Protein AF-A0A1G1T7M8-F1 (afdb_monomer)

Sequence (59 aa):
MELSCAFDQIELQVPNPQNPTAPAATWKLNGSLRIRTRGDQPAAPATPQLPASAAQPGA

Mean predicted aligned error: 14.83 Å

Structure (mmCIF, N/CA/C/O backbone):
data_AF-A0A1G1T7M8-F1
#
_entry.id   AF-A0A1G1T7M8-F1
#
loop_
_atom_site.group_PDB
_atom_site.id
_atom_site.type_symbol
_atom_site.label_atom_id
_atom_site.label_alt_id
_atom_site.label_comp_id
_atom_site.label_asym_id
_atom_site.label_entity_id
_atom_site.label_seq_id
_atom_site.pdbx_PDB_ins_code
_atom_site.Cartn_x
_atom_site.Cartn_y
_atom_site.Cartn_z
_atom_site.occupancy
_atom_site.B_iso_or_equiv
_atom_site.auth_seq_id
_atom_site.auth_comp_id
_atom_site.auth_asym_id
_atom_site.auth_atom_id
_atom_site.pdbx_PDB_model_num
ATOM 1 N N . MET A 1 1 ? 15.340 1.789 -18.784 1.00 62.69 1 MET A N 1
ATOM 2 C CA . MET A 1 1 ? 14.322 0.715 -18.870 1.00 62.69 1 MET A CA 1
ATOM 3 C C . MET A 1 1 ? 13.132 1.129 -18.012 1.00 62.69 1 MET A C 1
ATOM 5 O O . MET A 1 1 ? 13.335 1.855 -17.045 1.00 62.69 1 MET A O 1
ATOM 9 N N . GLU A 1 2 ? 11.903 0.764 -18.382 1.00 82.38 2 GLU A N 1
ATOM 10 C CA . GLU A 1 2 ? 10.693 1.160 -17.642 1.00 82.38 2 GLU A CA 1
ATOM 11 C C . GLU A 1 2 ? 9.913 -0.078 -17.190 1.00 82.38 2 GLU A C 1
ATOM 13 O O . GLU A 1 2 ? 9.639 -0.962 -17.996 1.00 82.38 2 GLU A O 1
ATOM 18 N N . LEU A 1 3 ? 9.576 -0.127 -15.901 1.00 86.88 3 LEU A N 1
ATOM 19 C CA . LEU A 1 3 ? 8.681 -1.108 -15.296 1.00 86.88 3 LEU A CA 1
ATOM 20 C C . LEU A 1 3 ? 7.389 -0.388 -14.913 1.00 86.88 3 LEU A C 1
ATOM 22 O O . LEU A 1 3 ? 7.426 0.579 -14.157 1.00 86.88 3 LEU A O 1
ATOM 26 N N . SER A 1 4 ? 6.255 -0.864 -15.417 1.00 87.69 4 SER A N 1
ATOM 27 C CA . SER A 1 4 ? 4.929 -0.377 -15.033 1.00 87.69 4 SER A CA 1
ATOM 28 C C . SER A 1 4 ? 4.099 -1.543 -14.503 1.00 87.69 4 SER A C 1
ATOM 30 O O . SER A 1 4 ? 4.027 -2.582 -15.151 1.00 87.69 4 SER A O 1
ATOM 32 N N . CYS A 1 5 ? 3.489 -1.377 -13.333 1.00 86.75 5 CYS A N 1
ATOM 33 C CA . CYS A 1 5 ? 2.649 -2.374 -12.675 1.00 86.75 5 CYS A CA 1
ATOM 34 C C . CYS A 1 5 ? 1.378 -1.693 -12.161 1.00 86.75 5 CYS A C 1
ATOM 36 O O . CYS A 1 5 ? 1.474 -0.668 -11.497 1.00 86.75 5 CYS A O 1
ATOM 38 N N . ALA A 1 6 ? 0.202 -2.232 -12.467 1.00 93.50 6 ALA A N 1
ATOM 39 C CA . ALA A 1 6 ? -1.063 -1.793 -11.883 1.00 93.50 6 ALA A CA 1
ATOM 40 C C . ALA A 1 6 ? -1.537 -2.828 -10.860 1.00 93.50 6 ALA A C 1
ATOM 42 O O . ALA A 1 6 ? -1.276 -4.020 -11.017 1.00 93.50 6 ALA A O 1
ATOM 43 N N . PHE A 1 7 ? -2.207 -2.371 -9.812 1.00 92.88 7 PHE A N 1
ATOM 44 C CA . PHE A 1 7 ? -2.729 -3.210 -8.746 1.00 92.88 7 PHE A CA 1
ATOM 45 C C . PHE A 1 7 ? -4.106 -2.708 -8.315 1.00 92.88 7 PHE A C 1
ATOM 47 O O . PHE A 1 7 ? -4.299 -1.515 -8.081 1.00 92.88 7 PHE A O 1
ATOM 54 N N . ASP A 1 8 ? -5.050 -3.634 -8.176 1.00 89.62 8 ASP A N 1
ATOM 55 C CA . ASP A 1 8 ? -6.408 -3.309 -7.734 1.00 89.62 8 ASP A CA 1
ATOM 56 C C . ASP A 1 8 ? -6.528 -3.273 -6.212 1.00 89.62 8 ASP A C 1
ATOM 58 O O . ASP A 1 8 ? -7.343 -2.521 -5.690 1.00 89.62 8 ASP A O 1
ATOM 62 N N . GLN A 1 9 ? -5.719 -4.065 -5.497 1.00 89.06 9 GLN A N 1
ATOM 63 C CA . GLN A 1 9 ? -5.758 -4.133 -4.039 1.00 89.06 9 GLN A CA 1
ATOM 64 C C . GLN A 1 9 ? -4.399 -4.558 -3.468 1.00 89.06 9 GLN A C 1
ATOM 66 O O . GLN A 1 9 ? -3.968 -5.700 -3.619 1.00 89.06 9 GLN A O 1
ATOM 71 N N . ILE A 1 10 ? -3.743 -3.633 -2.774 1.00 93.81 10 ILE A N 1
ATOM 72 C CA . ILE A 1 10 ? -2.601 -3.880 -1.891 1.00 93.81 10 ILE A CA 1
ATOM 73 C C . ILE A 1 10 ? -3.043 -3.590 -0.462 1.00 93.81 10 ILE A C 1
ATOM 75 O O . ILE A 1 10 ? -3.632 -2.545 -0.193 1.00 93.81 10 ILE A O 1
ATOM 79 N N . GLU A 1 11 ? -2.727 -4.494 0.459 1.00 94.88 11 GLU A N 1
ATOM 80 C CA . GLU A 1 11 ? -2.950 -4.291 1.888 1.00 94.88 11 GLU A CA 1
ATOM 81 C C . GLU A 1 11 ? -1.626 -3.951 2.572 1.00 94.88 11 GLU A C 1
ATOM 83 O O . GLU A 1 11 ? -0.672 -4.727 2.531 1.00 94.88 11 GLU A O 1
ATOM 88 N N . LEU A 1 12 ? -1.563 -2.771 3.187 1.00 93.00 12 LEU A N 1
ATOM 89 C CA . LEU A 1 12 ? -0.391 -2.284 3.904 1.00 93.00 12 LEU A CA 1
ATOM 90 C C . LEU A 1 12 ? -0.701 -2.178 5.396 1.00 93.00 12 LEU A C 1
ATOM 92 O O . LEU A 1 12 ? -1.623 -1.470 5.799 1.00 93.00 12 LEU A O 1
ATOM 96 N N . GLN A 1 13 ? 0.105 -2.852 6.214 1.00 96.69 13 GLN A N 1
ATOM 97 C CA . GLN A 1 13 ? 0.110 -2.657 7.661 1.00 96.69 13 GLN A CA 1
ATOM 98 C C . GLN A 1 13 ? 0.931 -1.406 7.985 1.00 96.69 13 GLN A C 1
ATOM 100 O O . GLN A 1 13 ? 2.135 -1.364 7.729 1.00 96.69 13 GLN A O 1
ATOM 105 N N . VAL A 1 14 ? 0.282 -0.385 8.541 1.00 95.25 14 VAL A N 1
ATOM 106 C CA . VAL A 1 14 ? 0.912 0.875 8.939 1.00 95.25 14 VAL A CA 1
ATOM 107 C C . VAL A 1 14 ? 1.053 0.908 10.462 1.00 95.25 14 VAL A C 1
ATOM 109 O O . VAL A 1 14 ? 0.047 1.024 11.169 1.00 95.25 14 VAL A O 1
ATOM 112 N N . PRO A 1 15 ? 2.282 0.785 10.994 1.00 94.12 15 PRO A N 1
ATOM 113 C CA . PRO A 1 15 ? 2.521 0.846 12.428 1.00 94.12 15 PRO A CA 1
ATOM 114 C C . PRO A 1 15 ? 2.301 2.264 12.963 1.00 94.12 15 PRO A C 1
ATOM 116 O O . PRO A 1 15 ? 2.528 3.252 12.263 1.00 94.12 15 PRO A O 1
ATOM 119 N N . ASN A 1 16 ? 1.887 2.367 14.226 1.00 93.75 16 ASN A N 1
ATOM 120 C CA . ASN A 1 16 ? 1.735 3.649 14.900 1.00 93.75 16 ASN A CA 1
ATOM 121 C C . ASN A 1 16 ? 3.049 4.037 15.610 1.00 93.75 16 ASN A C 1
ATOM 123 O O . ASN A 1 16 ? 3.385 3.429 16.628 1.00 93.75 16 ASN A O 1
ATOM 127 N N . PRO A 1 17 ? 3.780 5.063 15.139 1.00 91.31 17 PRO A N 1
ATOM 128 C CA . PRO A 1 17 ? 5.037 5.467 15.765 1.00 91.31 17 PRO A CA 1
ATOM 129 C C . PRO A 1 17 ? 4.847 6.129 17.139 1.00 91.31 17 PRO A C 1
ATOM 131 O O . PRO A 1 17 ? 5.775 6.135 17.940 1.00 91.31 17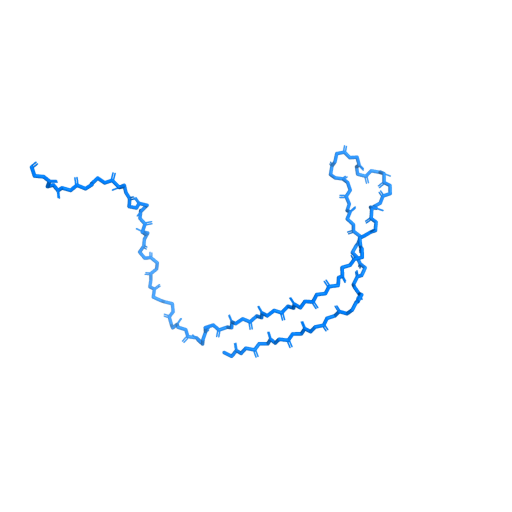 PRO A O 1
ATOM 134 N N . GLN A 1 18 ? 3.664 6.681 17.430 1.00 94.44 18 GLN A N 1
ATOM 135 C CA . GLN A 1 18 ? 3.356 7.317 18.717 1.00 94.44 18 GLN A CA 1
ATOM 136 C C . GLN A 1 18 ? 2.979 6.295 19.794 1.00 94.4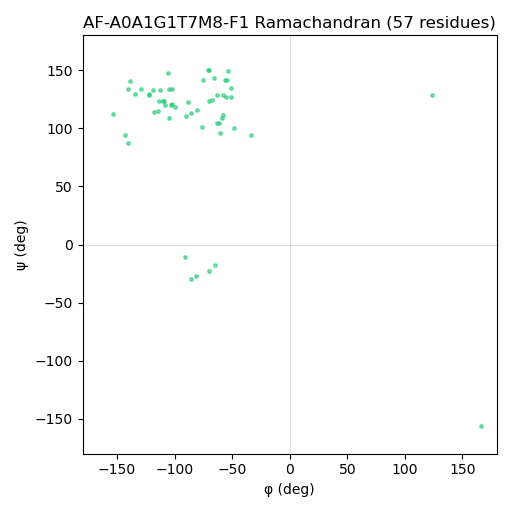4 18 GLN A C 1
ATOM 138 O O . GLN A 1 18 ? 3.163 6.554 20.980 1.00 94.44 18 GLN A O 1
ATOM 143 N N . ASN A 1 19 ? 2.450 5.139 19.390 1.00 92.56 19 ASN A N 1
ATOM 144 C CA . ASN A 1 19 ? 2.119 4.048 20.296 1.00 92.56 19 ASN A CA 1
ATOM 145 C C . ASN A 1 19 ? 2.485 2.692 19.665 1.00 92.56 19 ASN A C 1
ATOM 147 O O . ASN A 1 19 ? 1.631 2.062 19.037 1.00 92.56 19 ASN A O 1
ATOM 151 N N . PRO A 1 20 ? 3.735 2.229 19.845 1.00 90.81 20 PRO A N 1
ATOM 152 C CA . PRO A 1 20 ? 4.238 1.013 19.206 1.0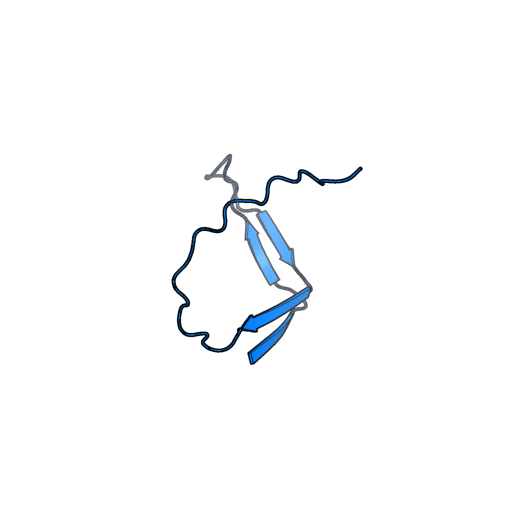0 90.81 20 PRO A CA 1
ATOM 153 C C . PRO A 1 20 ? 3.547 -0.286 19.640 1.00 90.81 20 PRO A C 1
ATOM 155 O O . PRO A 1 20 ? 3.695 -1.299 18.964 1.00 90.81 20 PRO A O 1
ATOM 158 N N . THR A 1 21 ? 2.826 -0.287 20.768 1.00 94.00 21 THR A N 1
ATOM 159 C CA . THR A 1 21 ? 2.083 -1.465 21.248 1.00 94.00 21 THR A CA 1
ATOM 160 C C . THR A 1 21 ? 0.644 -1.502 20.739 1.00 94.00 21 THR A C 1
ATOM 162 O O . THR A 1 21 ? -0.026 -2.526 20.881 1.00 94.00 21 THR A O 1
ATOM 165 N N . ALA A 1 22 ? 0.156 -0.412 20.139 1.00 93.56 22 ALA A N 1
ATOM 166 C CA . ALA A 1 22 ? -1.155 -0.391 19.512 1.00 93.56 22 ALA A CA 1
ATOM 167 C C . ALA A 1 22 ? -1.165 -1.237 18.224 1.00 93.56 22 ALA A C 1
ATOM 169 O O . ALA A 1 22 ? -0.148 -1.324 17.530 1.00 93.56 22 ALA A O 1
ATOM 170 N N . PRO A 1 23 ? -2.318 -1.823 17.856 1.00 92.06 23 PRO A N 1
ATOM 171 C CA . PRO A 1 23 ? -2.467 -2.519 16.584 1.00 92.06 23 PRO A CA 1
ATOM 172 C C . PRO A 1 23 ? -2.130 -1.619 15.388 1.00 92.06 23 PRO A C 1
ATOM 174 O O . PRO A 1 23 ? -2.490 -0.439 15.363 1.00 92.06 23 PRO A O 1
ATOM 177 N N . ALA A 1 24 ? -1.470 -2.192 14.380 1.00 93.62 24 ALA A N 1
ATOM 178 C CA . ALA A 1 24 ? -1.204 -1.505 13.123 1.00 93.62 24 ALA A CA 1
ATOM 179 C C . ALA A 1 24 ? -2.513 -1.219 12.370 1.00 93.62 24 ALA A C 1
ATOM 181 O O . ALA A 1 24 ? -3.450 -2.022 12.371 1.00 93.62 24 ALA A O 1
ATOM 182 N N . ALA A 1 25 ? -2.579 -0.066 11.708 1.00 94.50 25 ALA A N 1
ATOM 183 C CA . ALA A 1 25 ? -3.691 0.253 10.825 1.00 94.50 25 ALA A CA 1
ATOM 184 C C . ALA A 1 25 ? -3.547 -0.530 9.515 1.00 94.50 25 ALA A C 1
ATOM 186 O O . ALA A 1 25 ? -2.448 -0.656 8.983 1.00 94.50 25 ALA A O 1
ATOM 187 N N . THR A 1 26 ? -4.652 -1.024 8.960 1.00 96.12 26 THR A N 1
ATOM 188 C CA . THR A 1 26 ? -4.645 -1.678 7.642 1.00 96.12 26 THR A CA 1
ATOM 189 C C . THR A 1 26 ? -5.116 -0.695 6.581 1.00 96.12 26 THR A C 1
ATOM 191 O O . THR A 1 26 ? -6.249 -0.218 6.638 1.00 96.12 26 THR A O 1
ATOM 194 N N . TRP A 1 27 ? -4.257 -0.385 5.613 1.00 94.31 27 TRP A N 1
ATOM 195 C CA . TRP A 1 27 ? -4.590 0.475 4.478 1.00 94.31 27 TRP A CA 1
ATOM 196 C C . TRP A 1 27 ? -4.769 -0.362 3.220 1.00 94.31 27 TRP A C 1
ATOM 198 O O . TRP A 1 27 ? -3.942 -1.220 2.922 1.00 94.31 27 TRP A O 1
ATOM 208 N N . LYS A 1 28 ? -5.840 -0.089 2.473 1.00 94.56 28 LYS A N 1
ATOM 209 C CA . LYS A 1 28 ? -6.099 -0.693 1.164 1.00 94.56 28 LYS A CA 1
ATOM 210 C C . LYS A 1 28 ? -5.745 0.309 0.078 1.00 94.56 28 LYS A C 1
ATOM 212 O O . LYS A 1 28 ? -6.274 1.419 0.075 1.00 94.56 28 LYS A O 1
ATOM 217 N N . LEU A 1 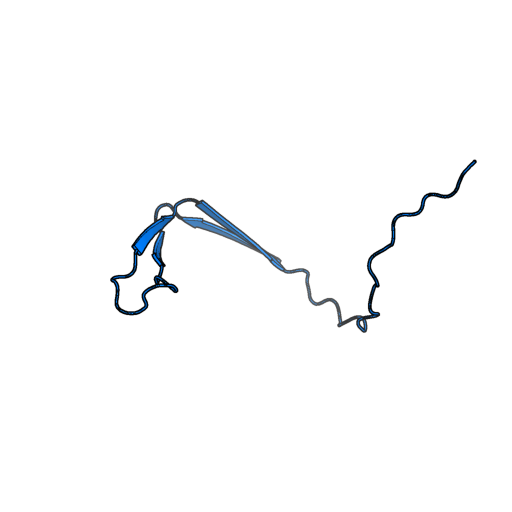29 ? -4.822 -0.071 -0.795 1.00 92.12 29 LEU A N 1
ATOM 218 C CA . LEU A 1 29 ? -4.272 0.781 -1.838 1.00 92.12 29 LEU A CA 1
ATOM 219 C C . LEU A 1 29 ? -4.567 0.179 -3.208 1.00 92.12 29 LEU A C 1
ATOM 221 O O . LEU A 1 29 ? -4.298 -0.996 -3.444 1.00 92.12 29 LEU A O 1
ATOM 225 N N . ASN A 1 30 ? -5.041 1.016 -4.123 1.00 94.94 30 ASN A N 1
ATOM 226 C CA . ASN A 1 30 ? -5.358 0.645 -5.497 1.00 94.94 30 ASN A CA 1
ATOM 227 C C . ASN A 1 30 ? -4.649 1.669 -6.393 1.00 94.94 30 ASN A C 1
ATOM 229 O O . ASN A 1 30 ? -4.703 2.868 -6.099 1.00 94.94 30 ASN A O 1
ATOM 233 N N . GLY A 1 31 ? -3.961 1.251 -7.454 1.00 93.44 31 GLY A N 1
ATOM 234 C CA . GLY A 1 31 ? -3.215 2.199 -8.280 1.00 93.44 31 GLY A CA 1
ATOM 235 C C . GLY A 1 31 ? -2.218 1.583 -9.249 1.00 93.44 31 GLY A C 1
ATOM 236 O O . GLY A 1 31 ? -2.346 0.442 -9.678 1.00 93.44 31 GLY A O 1
ATOM 237 N N . SER A 1 32 ? -1.218 2.377 -9.636 1.00 93.62 32 SER A N 1
ATOM 238 C CA . SER A 1 32 ? -0.144 1.926 -10.518 1.00 93.62 32 SER A CA 1
ATOM 239 C C . SER A 1 32 ? 1.220 2.442 -10.067 1.00 93.62 32 SER A C 1
ATOM 241 O O . SER A 1 32 ? 1.363 3.575 -9.612 1.00 93.62 32 SER A O 1
ATOM 243 N N . LEU A 1 33 ? 2.230 1.587 -10.188 1.00 89.00 33 LEU A N 1
ATOM 244 C CA . LEU A 1 33 ? 3.632 1.841 -9.913 1.00 89.00 33 LEU A CA 1
ATOM 245 C C . LEU A 1 33 ? 4.393 1.901 -11.236 1.00 89.00 33 LEU A C 1
ATOM 247 O O . LEU A 1 33 ? 4.428 0.925 -11.984 1.00 89.00 33 LEU A O 1
ATOM 251 N N . ARG A 1 34 ? 5.030 3.041 -11.511 1.00 91.62 34 ARG A N 1
ATOM 252 C CA . ARG A 1 34 ? 5.900 3.234 -12.678 1.00 91.62 34 ARG A CA 1
ATOM 253 C C . ARG A 1 34 ? 7.316 3.540 -12.213 1.00 91.62 34 ARG A C 1
ATOM 255 O O . ARG A 1 34 ? 7.566 4.587 -11.626 1.00 91.62 34 ARG A O 1
ATOM 262 N N . ILE A 1 35 ? 8.246 2.635 -12.488 1.00 89.94 35 ILE A N 1
ATOM 263 C CA . ILE A 1 35 ? 9.668 2.773 -12.174 1.00 89.94 35 ILE A CA 1
ATOM 264 C C . ILE A 1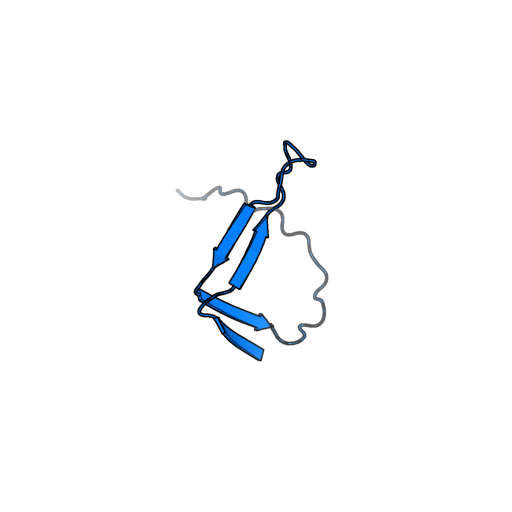 35 ? 10.425 2.978 -13.482 1.00 89.94 35 ILE A C 1
ATOM 266 O O . ILE A 1 35 ? 10.359 2.154 -14.393 1.00 89.94 35 ILE A O 1
ATOM 270 N N . ARG A 1 36 ? 11.177 4.076 -13.571 1.00 87.62 36 ARG A N 1
ATOM 271 C CA . ARG A 1 36 ? 12.041 4.381 -14.717 1.00 87.62 36 ARG A CA 1
ATOM 272 C C . ARG A 1 36 ? 13.487 4.349 -14.255 1.00 87.62 36 ARG A C 1
ATOM 274 O O . ARG A 1 36 ? 13.898 5.192 -13.464 1.00 87.62 36 ARG A O 1
ATOM 281 N N . THR A 1 37 ? 14.264 3.402 -14.764 1.00 79.12 37 THR A N 1
ATOM 282 C CA . THR A 1 37 ? 15.714 3.393 -14.565 1.00 79.12 37 THR A CA 1
ATOM 283 C C . THR A 1 37 ? 16.3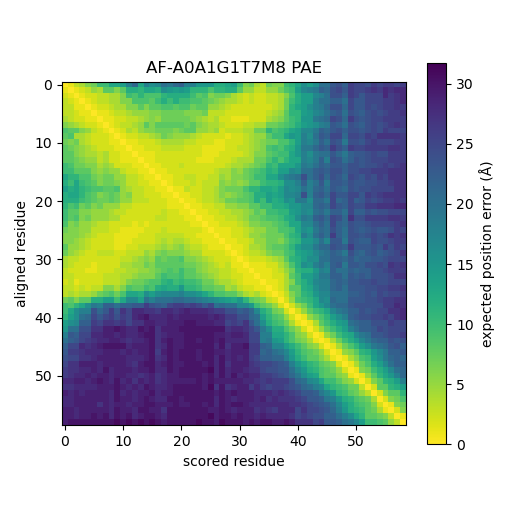68 4.201 -15.681 1.00 79.12 37 THR A C 1
ATOM 285 O O . THR A 1 37 ? 16.176 3.917 -16.873 1.00 79.12 37 THR A O 1
ATOM 288 N N . ARG A 1 38 ? 17.133 5.234 -15.306 1.00 75.69 38 ARG A N 1
ATOM 289 C CA . ARG A 1 38 ? 18.138 5.818 -16.202 1.00 75.69 38 ARG A CA 1
ATOM 290 C C . ARG A 1 38 ? 19.212 4.741 -16.362 1.00 75.69 38 ARG A C 1
ATOM 292 O O . ARG A 1 38 ? 19.660 4.200 -15.357 1.00 75.69 38 ARG A O 1
ATOM 299 N N . GLY A 1 39 ? 19.508 4.343 -17.600 1.00 64.94 39 GLY A N 1
ATOM 300 C CA . GLY A 1 39 ? 20.581 3.380 -17.863 1.00 64.94 39 GLY A CA 1
ATOM 301 C C . GLY A 1 39 ? 21.882 3.864 -17.230 1.00 64.94 39 GLY A C 1
ATOM 302 O O . GLY A 1 39 ? 22.042 5.074 -17.084 1.00 64.94 39 GLY A O 1
ATOM 303 N N . ASP A 1 40 ? 22.730 2.916 -16.828 1.00 60.19 40 ASP A N 1
ATOM 304 C CA . ASP A 1 40 ? 24.045 3.104 -16.207 1.00 60.19 40 ASP A CA 1
ATOM 305 C C . ASP A 1 40 ? 24.751 4.358 -16.753 1.00 60.19 40 ASP A C 1
ATOM 307 O O . ASP A 1 40 ? 25.343 4.356 -17.831 1.00 60.19 40 ASP A O 1
ATOM 311 N N . GLN A 1 41 ? 24.586 5.481 -16.054 1.00 54.12 41 GLN A N 1
ATOM 312 C CA . GLN A 1 41 ? 25.393 6.660 -16.295 1.00 54.12 41 GLN A CA 1
ATOM 313 C C . GLN A 1 41 ? 26.623 6.417 -15.429 1.00 54.12 41 GLN A C 1
ATOM 315 O O . GLN A 1 41 ? 26.451 6.369 -14.205 1.00 54.12 41 GLN A O 1
ATOM 320 N N . PRO A 1 42 ? 27.827 6.217 -16.006 1.00 46.34 42 PRO A N 1
ATOM 321 C CA . PRO A 1 42 ? 29.028 6.073 -15.197 1.00 46.34 42 PRO A CA 1
ATOM 322 C C . PRO A 1 42 ? 29.050 7.261 -14.247 1.00 46.34 42 PRO A C 1
ATOM 324 O O . PRO A 1 42 ? 28.832 8.391 -14.693 1.00 46.34 42 PRO A O 1
ATOM 327 N N . ALA A 1 43 ? 29.181 6.980 -12.948 1.00 52.91 43 ALA A N 1
ATOM 328 C CA . ALA A 1 43 ? 29.060 7.968 -11.889 1.00 52.91 43 ALA A CA 1
ATOM 329 C C . ALA A 1 43 ? 29.915 9.193 -12.236 1.00 52.91 43 ALA A C 1
ATOM 331 O O . ALA A 1 43 ? 31.135 9.185 -12.079 1.00 52.91 43 ALA A O 1
ATOM 332 N N . ALA A 1 44 ? 29.273 10.242 -12.752 1.00 59.28 44 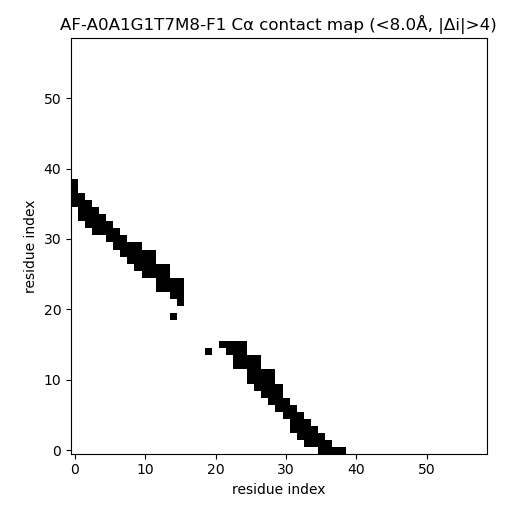ALA A N 1
ATOM 333 C CA . ALA A 1 44 ? 29.916 11.530 -12.865 1.00 59.28 44 ALA A CA 1
ATOM 334 C C . ALA A 1 44 ? 30.202 11.958 -11.421 1.00 59.28 44 ALA A C 1
ATOM 336 O O . ALA A 1 44 ? 29.293 11.861 -10.585 1.00 59.28 44 ALA A O 1
ATOM 337 N N . PRO A 1 45 ? 31.443 12.352 -11.088 1.00 49.59 45 PRO A N 1
ATOM 338 C CA . PRO A 1 45 ? 31.787 12.709 -9.725 1.00 49.59 45 PRO A CA 1
ATOM 339 C C . PRO A 1 45 ? 30.826 13.802 -9.267 1.00 49.59 45 PRO A C 1
ATOM 341 O O . PRO A 1 45 ? 30.630 14.802 -9.958 1.00 49.59 45 PRO A O 1
ATOM 344 N N . ALA A 1 46 ? 30.180 13.561 -8.128 1.00 55.12 46 ALA A N 1
ATOM 345 C CA . ALA A 1 46 ? 29.244 14.486 -7.524 1.00 55.12 46 ALA A CA 1
ATOM 346 C C . ALA A 1 46 ? 29.975 15.795 -7.199 1.00 55.12 46 ALA A C 1
ATOM 348 O O . ALA A 1 46 ? 30.610 15.922 -6.156 1.00 55.12 46 ALA A O 1
ATOM 349 N N . THR A 1 47 ? 29.897 16.782 -8.088 1.00 54.69 47 THR A N 1
ATOM 350 C CA . THR A 1 47 ? 30.134 18.171 -7.704 1.00 54.69 47 THR A CA 1
ATOM 351 C C . THR A 1 47 ? 28.954 18.594 -6.832 1.00 54.69 47 THR A C 1
ATOM 353 O O . THR A 1 47 ? 27.815 18.486 -7.299 1.00 54.69 47 THR A O 1
ATOM 356 N N . PRO A 1 48 ? 29.168 19.064 -5.592 1.00 52.03 48 PRO A N 1
ATOM 357 C CA . PRO A 1 48 ? 28.087 19.595 -4.778 1.00 52.03 48 PRO A CA 1
ATOM 358 C C . PRO A 1 48 ? 27.490 20.813 -5.489 1.00 52.03 48 PRO A C 1
ATOM 360 O O . PRO A 1 48 ? 28.098 21.881 -5.531 1.00 52.03 48 PRO A O 1
ATOM 363 N N . GLN A 1 49 ? 26.309 20.660 -6.088 1.00 55.19 49 GLN A N 1
ATOM 364 C CA . GLN A 1 49 ? 25.527 21.807 -6.529 1.00 55.19 49 GLN A CA 1
ATOM 365 C C . GLN A 1 49 ? 24.895 22.423 -5.281 1.00 55.19 49 GLN A C 1
ATOM 367 O O . GLN A 1 49 ? 23.924 21.903 -4.734 1.00 55.19 49 GLN A O 1
ATOM 372 N N . LEU A 1 50 ? 25.497 23.516 -4.811 1.00 54.62 50 LEU A N 1
ATOM 373 C CA . LEU A 1 50 ? 24.871 24.434 -3.864 1.00 54.62 50 LEU A CA 1
ATOM 374 C C . LEU A 1 50 ? 23.516 24.890 -4.438 1.00 54.62 50 LEU A C 1
ATOM 376 O O . LEU A 1 50 ? 23.425 25.115 -5.651 1.00 54.62 50 LEU A O 1
ATOM 380 N N . PRO A 1 51 ? 22.464 25.033 -3.612 1.00 47.97 51 PRO A N 1
ATOM 381 C CA . PRO A 1 51 ? 21.193 25.562 -4.083 1.00 47.97 51 PRO A CA 1
ATOM 382 C C . PRO A 1 51 ? 21.420 26.953 -4.683 1.00 47.97 51 PRO A C 1
ATOM 384 O O . PRO A 1 51 ? 22.052 27.810 -4.065 1.00 47.97 51 PRO A O 1
ATOM 387 N N . ALA A 1 52 ? 20.932 27.163 -5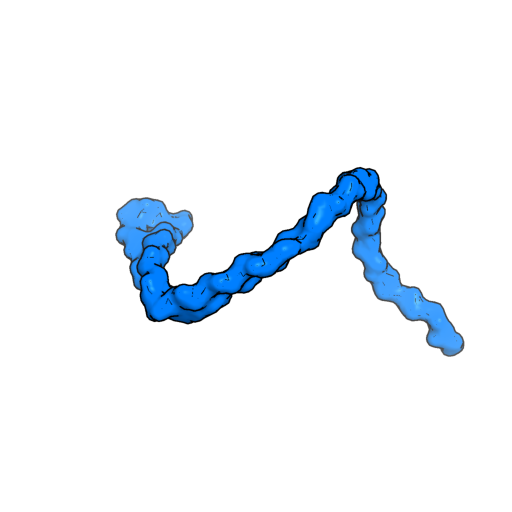.906 1.00 57.91 52 ALA A N 1
ATOM 388 C CA . ALA A 1 52 ? 20.989 28.455 -6.569 1.00 57.91 52 ALA A CA 1
ATOM 389 C C . ALA A 1 52 ? 20.164 29.463 -5.758 1.00 57.91 52 ALA A C 1
ATOM 391 O O . ALA A 1 52 ? 18.934 29.439 -5.790 1.00 57.91 52 ALA A O 1
ATOM 392 N N . SER A 1 53 ? 20.844 30.342 -5.020 1.00 49.78 53 SER A N 1
ATOM 393 C CA . SER A 1 53 ? 20.237 31.553 -4.482 1.00 49.78 53 SER A CA 1
ATOM 394 C C . SER A 1 53 ? 19.681 32.354 -5.654 1.00 49.78 53 SER A C 1
ATOM 396 O O . SER A 1 53 ? 20.431 32.864 -6.485 1.00 49.78 53 SER A O 1
ATOM 398 N N . ALA A 1 54 ? 18.357 32.434 -5.733 1.00 58.25 54 ALA A N 1
ATOM 399 C CA . ALA A 1 54 ? 17.672 33.351 -6.620 1.00 58.25 54 ALA A CA 1
ATOM 400 C C . ALA A 1 54 ? 18.097 34.789 -6.281 1.00 58.25 54 ALA A C 1
ATOM 402 O O . ALA A 1 54 ? 17.714 35.332 -5.249 1.00 58.25 54 ALA A O 1
ATOM 403 N N . ALA A 1 55 ? 18.885 35.401 -7.159 1.00 46.91 55 ALA A N 1
ATOM 404 C CA . ALA A 1 55 ? 19.037 36.845 -7.252 1.00 46.91 55 ALA A CA 1
ATOM 405 C C . ALA A 1 55 ? 19.183 37.197 -8.738 1.00 46.91 55 ALA A C 1
ATOM 407 O O . ALA A 1 55 ? 20.255 37.084 -9.329 1.00 46.91 55 ALA A O 1
ATOM 408 N N . GLN A 1 56 ? 18.051 37.540 -9.352 1.00 49.22 56 GLN A N 1
ATOM 409 C CA . GLN A 1 56 ? 17.965 38.161 -10.674 1.00 49.22 56 GLN A CA 1
ATOM 410 C C . GLN A 1 56 ? 18.879 39.401 -10.764 1.00 49.22 56 GLN A C 1
ATOM 412 O O . GLN A 1 56 ? 18.804 40.251 -9.877 1.00 49.22 56 GLN A O 1
ATOM 417 N N . PRO A 1 57 ? 19.660 39.568 -11.847 1.00 42.81 57 PRO A N 1
ATOM 418 C CA . PRO A 1 57 ? 20.241 40.848 -12.239 1.00 42.81 57 PRO A CA 1
ATOM 419 C C . PRO A 1 57 ? 19.472 41.495 -13.410 1.00 42.81 57 PRO A C 1
ATOM 421 O O . PRO A 1 57 ? 19.212 40.841 -14.420 1.00 42.81 57 PRO A O 1
ATOM 424 N N . GLY A 1 58 ? 19.181 42.795 -13.294 1.00 44.44 58 GLY A N 1
ATOM 425 C CA . GLY A 1 58 ? 18.722 43.684 -14.379 1.00 44.44 58 GLY A CA 1
ATOM 426 C C . GLY A 1 58 ? 17.385 44.365 -14.051 1.00 44.44 58 GLY A C 1
ATOM 427 O O . GLY A 1 58 ? 16.447 43.676 -13.666 1.00 44.44 58 GLY A O 1
ATOM 428 N N . ALA A 1 59 ? 17.209 45.683 -14.159 1.00 43.06 59 ALA A N 1
ATOM 429 C CA . ALA A 1 59 ? 18.022 46.768 -14.712 1.00 43.06 59 ALA A CA 1
ATOM 430 C C 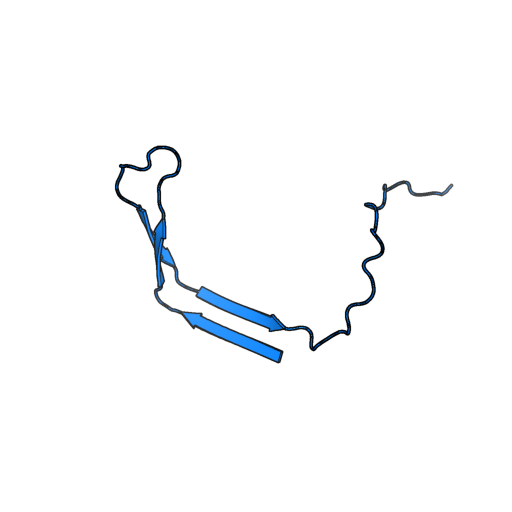. ALA A 1 59 ? 17.660 48.089 -14.007 1.00 43.06 59 ALA A C 1
ATOM 432 O O . ALA A 1 59 ? 16.559 48.141 -13.410 1.00 43.06 59 ALA A O 1
#

Radius of gyration: 21.56 Å; Cα contacts (8 Å, |Δi|>4): 59; chains: 1; bounding box: 38×51×40 Å

pLDDT: mean 76.97, std 19.32, range [42.81, 96.69]

Secondary structure (DSSP, 8-state):
-EEEEEEEEEEEEE--SS-TTSPPEEEEEEEEEEEEPPP--------------------

Nearest PDB structures (foldseek):
  8fn2-assembly1_V  TM=3.695E-01  e=4.482E+00  Borreliella burgdorferi B31
  4q52-assembly2_B  TM=3.092E-01  e=5.382E+00  Chitinophaga pinensis DSM 2588
  4q52-assembly2_C  TM=3.069E-01  e=5.064E+00  Chitinophaga pinensis DSM 2588
  4q52-assembly1_D  TM=2.717E-01  e=5.382E+00  Chitinophaga pinensis DSM 2588

Solvent-accessible surface area (backbone atoms only — not comparable to full-atom values): 4159 Å² total; per-residue (Å²): 88,77,49,76,48,76,45,82,74,42,82,42,79,43,73,40,88,90,44,78,87,51,80,56,46,80,44,82,45,62,53,71,51,76,48,74,49,79,68,91,66,78,82,69,78,82,71,84,78,70,82,80,76,87,72,90,86,85,131

Organism: NCBI:txid1908236

Foldseek 3Di:
DKDKDFAAWDWDFAADPVDRPDGTDIDTDGTMDMDDDDPDDPDDPDDPDDPDDDDDDDD